Protein AF-A0A239HET9-F1 (afdb_monomer)

Solvent-accessible surface area (backbone atoms only — not comparable to full-atom values): 6702 Å² total; per-residue (Å²): 138,68,73,63,64,62,53,54,56,51,52,55,51,51,53,51,53,52,53,50,53,50,51,54,52,53,51,53,50,55,53,52,53,55,53,49,54,55,50,53,53,57,71,66,32,71,68,56,45,24,44,53,60,9,19,53,56,42,9,45,46,50,30,52,50,48,53,52,51,54,37,49,76,72,64,48,95,45,67,70,60,47,63,61,47,53,75,32,72,69,44,45,51,49,40,49,50,28,32,51,50,12,41,54,47,14,53,53,50,48,56,52,50,52,52,51,52,51,53,58,56,60,64,73,75,111

Mean predicted aligned error: 14.52 Å

Secondary structure (DSSP, 8-state):
--HHHHHHHHHHHHHHHHHHHHHHHHHHHHHHHHHHHHHHHHHT-HHHHIIIIIIIIIIIHHHHHHHHHHHHHHH-S-HHHHHHHHTSHHHHHHHHHHHHHHHHHHHHHHHHHHHHHHHHHHTT--

pLDDT: mean 71.14, std 11.08, range [39.94, 88.31]

Organism: NCBI:txid312168

Sequence (126 aa):
MIKYNHKHKREVIALKNTKQQKADRQNSSVIKDKNKNLRELYNKGKVNYILVHGVLSWGLSTGIIFIFLTSFFQYEFNFRVITENLFSKNNLITLGLFAAAGSVWGSIMWKIIVKEVEKKHSKHKR

Foldseek 3Di:
DPVPVVVVVVVVVVVVVVVVVVVVVVVVVVVVVVLVVLVVLVVVDLVVQLCVCQQVVFLQVVLLVVLCVVCCVPPNPDVVVSVVCCPPPVSVVSSVVSSVVSSVVSNVVSVVSVVVNVVVVVVVPD

Radius of gyration: 26.14 Å; Cα contacts (8 Å, |Δi|>4): 66; chains: 1; bounding box: 51×28×87 Å

Structure (mmCIF, N/CA/C/O backbone):
data_AF-A0A239HET9-F1
#
_entry.id   AF-A0A239HET9-F1
#
loop_
_atom_site.group_PDB
_atom_site.id
_atom_site.type_symbol
_atom_site.label_atom_id
_atom_site.label_alt_id
_atom_site.label_comp_id
_atom_site.label_asym_id
_atom_site.label_entity_id
_atom_site.label_seq_id
_atom_site.pdbx_PDB_ins_code
_atom_site.Cartn_x
_atom_site.Cartn_y
_atom_site.Cartn_z
_atom_site.occupancy
_atom_site.B_iso_or_equiv
_atom_site.auth_seq_id
_atom_site.auth_comp_id
_atom_site.auth_asym_id
_atom_site.auth_atom_id
_atom_site.pdbx_PDB_model_num
ATOM 1 N N . MET A 1 1 ? -3.792 -15.770 68.506 1.00 57.06 1 MET A N 1
ATOM 2 C CA . MET A 1 1 ? -3.048 -15.962 67.237 1.00 57.06 1 MET A CA 1
ATOM 3 C C . MET A 1 1 ? -3.922 -15.933 65.959 1.00 57.06 1 MET A C 1
ATOM 5 O O . MET A 1 1 ? -3.428 -16.278 64.899 1.00 57.06 1 MET A O 1
ATOM 9 N N . ILE A 1 2 ? -5.194 -15.483 65.997 1.00 54.97 2 ILE A N 1
ATOM 10 C CA . ILE A 1 2 ? -6.150 -15.625 64.863 1.00 54.97 2 ILE A CA 1
ATOM 11 C C . ILE A 1 2 ? -6.336 -14.325 64.038 1.00 54.97 2 ILE A C 1
ATOM 13 O O . ILE A 1 2 ? -6.721 -14.365 62.871 1.00 54.97 2 ILE A O 1
ATOM 17 N N . LYS A 1 3 ? -5.993 -13.148 64.588 1.00 55.00 3 LYS A N 1
ATOM 18 C CA . LYS A 1 3 ? -6.194 -11.840 63.921 1.00 55.00 3 LYS A CA 1
ATOM 19 C C . LYS A 1 3 ? -5.288 -11.586 62.702 1.00 55.00 3 LYS A C 1
ATOM 21 O O . LYS A 1 3 ? -5.638 -10.761 61.863 1.00 55.00 3 LYS A O 1
ATOM 26 N N . TYR A 1 4 ? -4.162 -12.292 62.577 1.00 53.59 4 TYR A N 1
ATOM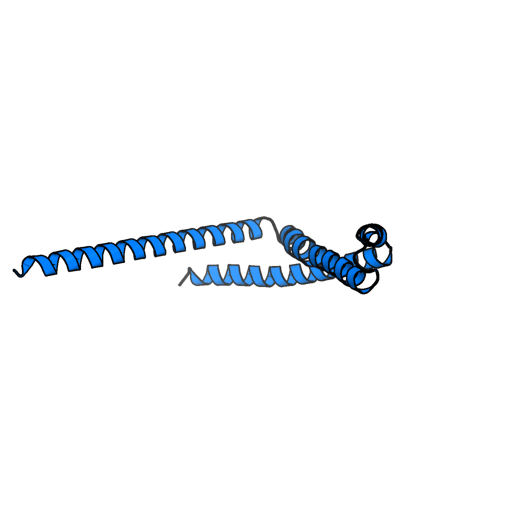 27 C CA . TYR A 1 4 ? -3.174 -12.051 61.514 1.00 53.59 4 TYR A CA 1
ATOM 28 C C . TYR A 1 4 ? -3.648 -12.559 60.139 1.00 53.59 4 TYR A C 1
ATOM 30 O O . TYR A 1 4 ? -3.495 -11.881 59.125 1.00 53.59 4 TYR A O 1
ATOM 38 N N . ASN A 1 5 ? -4.328 -13.709 60.115 1.00 57.00 5 ASN A N 1
ATOM 39 C CA . ASN A 1 5 ? -4.784 -14.358 58.882 1.00 57.00 5 ASN A CA 1
ATOM 40 C C . ASN A 1 5 ? -5.902 -13.557 58.179 1.00 57.00 5 ASN A C 1
ATOM 42 O O . ASN A 1 5 ? -5.952 -13.438 56.955 1.00 57.00 5 ASN A O 1
ATOM 46 N N . HIS A 1 6 ? -6.778 -12.916 58.957 1.00 59.09 6 HIS A N 1
ATOM 47 C CA . HIS A 1 6 ? -7.902 -12.167 58.398 1.00 59.09 6 HIS A CA 1
ATOM 48 C C . HIS A 1 6 ? -7.482 -10.824 57.774 1.00 59.09 6 HIS A C 1
ATOM 50 O O . HIS A 1 6 ? -8.131 -10.366 56.829 1.00 59.09 6 HIS A O 1
ATOM 56 N N . LYS A 1 7 ? -6.407 -10.197 58.275 1.00 63.28 7 LYS A N 1
ATOM 57 C CA . LYS A 1 7 ? -5.883 -8.932 57.736 1.00 63.28 7 LYS A CA 1
ATOM 58 C C . LYS A 1 7 ? -5.171 -9.157 56.402 1.00 63.28 7 LYS A C 1
ATOM 60 O O . LYS A 1 7 ? -5.504 -8.497 55.420 1.00 63.28 7 LYS A O 1
ATOM 65 N N . HIS A 1 8 ? -4.313 -10.174 56.332 1.00 63.06 8 HIS A N 1
ATOM 66 C CA . HIS A 1 8 ? -3.588 -10.507 55.106 1.00 63.06 8 HIS A CA 1
ATOM 67 C C . HIS A 1 8 ? -4.529 -10.875 53.952 1.00 63.06 8 HIS A C 1
ATOM 69 O O . HIS A 1 8 ? -4.352 -10.414 52.826 1.00 63.06 8 HIS A O 1
ATOM 75 N N . LYS A 1 9 ? -5.601 -11.627 54.234 1.00 65.50 9 LYS A N 1
ATOM 76 C CA . LYS A 1 9 ? -6.596 -11.997 53.217 1.00 65.50 9 LYS A CA 1
ATOM 77 C C . LYS A 1 9 ? -7.319 -10.774 52.629 1.00 65.50 9 LYS A C 1
ATOM 79 O O . LYS A 1 9 ? -7.596 -10.756 51.433 1.00 65.50 9 LYS A O 1
ATOM 84 N N . ARG A 1 10 ? -7.585 -9.732 53.430 1.00 65.81 10 ARG A N 1
ATOM 85 C CA . ARG A 1 10 ? -8.210 -8.479 52.956 1.00 65.81 10 ARG A CA 1
ATOM 86 C C . ARG A 1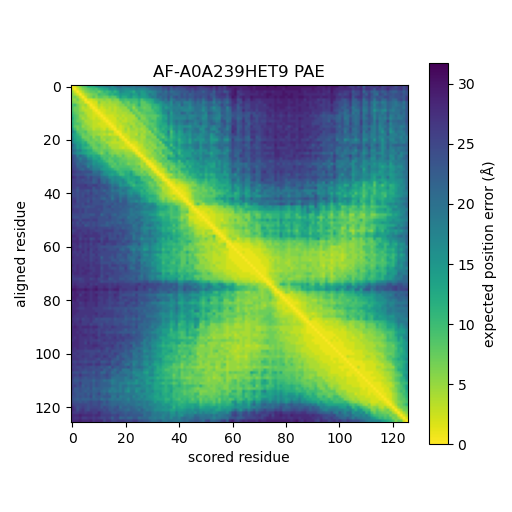 10 ? -7.262 -7.656 52.084 1.00 65.81 10 ARG A C 1
ATOM 88 O O . ARG A 1 10 ? -7.699 -7.119 51.071 1.00 65.81 10 ARG A O 1
ATOM 95 N N . GLU A 1 11 ? -5.979 -7.610 52.432 1.00 6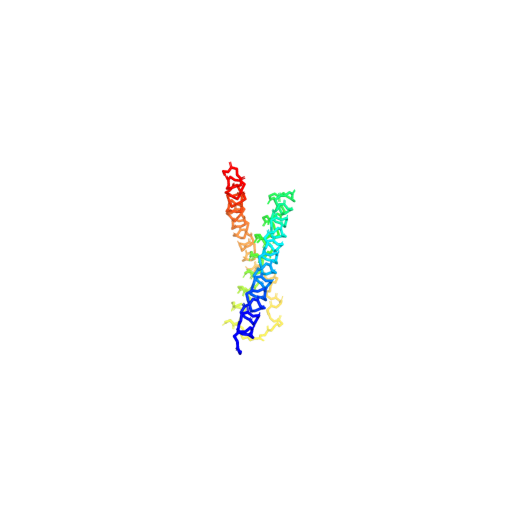7.62 11 GLU A N 1
ATOM 96 C CA . GLU A 1 11 ? -4.960 -6.900 51.647 1.00 67.62 11 GLU A CA 1
ATOM 97 C C . GLU A 1 11 ? -4.749 -7.552 50.273 1.00 67.62 11 GLU A C 1
ATOM 99 O O . GLU A 1 11 ? -4.719 -6.859 49.256 1.00 67.62 11 GLU A O 1
ATOM 104 N N . VAL A 1 12 ? -4.720 -8.887 50.206 1.00 70.69 12 VAL A N 1
ATOM 105 C CA . VAL A 1 12 ? -4.587 -9.612 48.930 1.00 70.69 12 VAL A CA 1
ATOM 106 C C . VAL A 1 12 ? -5.807 -9.391 48.025 1.00 70.69 12 VAL A C 1
ATOM 108 O O . VAL A 1 12 ? -5.649 -9.183 46.821 1.00 70.69 12 VAL A O 1
ATOM 111 N N . ILE A 1 13 ? -7.024 -9.370 48.584 1.00 70.88 13 ILE A N 1
ATOM 112 C CA . ILE A 1 13 ? -8.258 -9.098 47.823 1.00 70.88 13 ILE A CA 1
ATOM 113 C C . ILE A 1 13 ? -8.291 -7.643 47.326 1.00 70.88 13 ILE A C 1
ATOM 115 O O . ILE A 1 13 ? -8.632 -7.398 46.166 1.00 70.88 13 ILE A O 1
ATOM 119 N N . ALA A 1 14 ? -7.879 -6.680 48.158 1.00 69.50 14 ALA A N 1
ATOM 120 C CA . ALA A 1 14 ? -7.800 -5.270 47.776 1.00 69.50 14 ALA A CA 1
ATOM 121 C C . ALA A 1 14 ? -6.793 -5.039 46.636 1.00 69.50 14 ALA A C 1
ATOM 123 O O . ALA A 1 14 ? -7.101 -4.348 45.661 1.00 69.50 14 ALA A O 1
ATOM 124 N N . LEU A 1 15 ? -5.621 -5.681 46.696 1.00 68.31 15 LEU A N 1
ATOM 125 C CA . LEU A 1 15 ? -4.611 -5.609 45.636 1.00 68.31 15 LEU A CA 1
ATOM 126 C C . LEU A 1 15 ? -5.109 -6.228 44.321 1.00 68.31 15 LEU A C 1
ATOM 128 O O . LEU A 1 15 ? -4.855 -5.675 43.247 1.00 68.31 15 LEU A O 1
ATOM 132 N N . LYS A 1 16 ? -5.859 -7.336 44.393 1.00 67.31 16 LYS A N 1
ATOM 133 C CA . LYS A 1 16 ? -6.437 -7.999 43.213 1.00 67.31 16 LYS A CA 1
ATOM 134 C C . LYS A 1 16 ? -7.498 -7.121 42.536 1.00 67.31 16 LYS A C 1
ATOM 136 O O . LYS A 1 16 ? -7.402 -6.887 41.333 1.00 67.31 16 LYS A O 1
ATOM 141 N N . ASN A 1 17 ? -8.416 -6.539 43.312 1.00 68.25 17 ASN A N 1
ATOM 142 C CA . ASN A 1 17 ? -9.436 -5.611 42.803 1.00 68.25 17 ASN A CA 1
ATOM 143 C C . ASN A 1 17 ? -8.825 -4.343 42.191 1.00 68.25 17 ASN A C 1
ATOM 145 O O . ASN A 1 17 ? -9.290 -3.874 41.156 1.00 68.25 17 ASN A O 1
ATOM 149 N N . THR A 1 18 ? -7.745 -3.821 42.778 1.00 70.44 18 THR A N 1
ATOM 150 C CA . THR A 1 18 ? -7.067 -2.620 42.262 1.00 70.44 18 THR A CA 1
ATOM 151 C C . THR A 1 18 ? -6.372 -2.887 40.923 1.00 70.44 18 THR A C 1
ATOM 153 O O . THR A 1 18 ? -6.431 -2.053 40.017 1.00 70.44 18 THR A O 1
ATOM 156 N N . LYS A 1 19 ? -5.736 -4.057 40.757 1.00 67.44 19 LYS A N 1
ATOM 157 C CA . LYS A 1 19 ? -5.137 -4.456 39.471 1.00 67.44 19 LYS A CA 1
ATOM 158 C C . LYS A 1 19 ? -6.203 -4.666 38.395 1.00 67.44 19 LYS A C 1
ATOM 160 O O . LYS A 1 19 ? -6.008 -4.227 37.265 1.00 67.44 19 LYS A O 1
ATOM 165 N N . GLN A 1 20 ? -7.333 -5.268 38.757 1.00 63.47 20 GLN A N 1
ATOM 166 C CA . GLN A 1 20 ? -8.427 -5.541 37.828 1.00 63.47 20 GLN A CA 1
ATOM 167 C C . GLN A 1 20 ? -9.130 -4.250 37.377 1.00 63.47 20 GLN A C 1
ATOM 169 O O . GLN A 1 20 ? -9.272 -4.023 36.181 1.00 63.47 20 GLN A O 1
ATOM 174 N N . GLN A 1 21 ? -9.401 -3.317 38.297 1.00 65.06 21 GLN A N 1
ATOM 175 C CA . GLN A 1 21 ? -9.910 -1.983 37.947 1.00 65.06 21 GLN A CA 1
ATOM 176 C C . GLN A 1 21 ? -8.966 -1.191 37.035 1.00 65.06 21 GLN A C 1
ATOM 178 O O . GLN A 1 21 ? -9.432 -0.459 36.161 1.00 65.06 21 GLN A O 1
ATOM 183 N N . LYS A 1 22 ? -7.645 -1.293 37.234 1.00 62.06 22 LYS A N 1
ATOM 184 C CA . LYS A 1 22 ? -6.669 -0.634 36.352 1.00 62.06 22 LYS A CA 1
ATOM 185 C C . LYS A 1 22 ? -6.665 -1.258 34.956 1.00 62.06 22 LYS A C 1
ATOM 187 O O . LYS A 1 22 ? -6.673 -0.507 33.985 1.00 62.06 22 LYS A O 1
ATOM 192 N N . ALA A 1 23 ? -6.730 -2.586 34.857 1.00 59.88 23 ALA A N 1
ATOM 193 C CA . ALA A 1 23 ? -6.833 -3.284 33.577 1.00 59.88 23 ALA A CA 1
ATOM 194 C C . ALA A 1 23 ? -8.127 -2.916 32.826 1.00 59.88 23 ALA A C 1
ATOM 196 O O . ALA A 1 23 ? -8.067 -2.592 31.642 1.00 59.88 23 ALA A O 1
ATOM 197 N N . ASP A 1 24 ? -9.270 -2.853 33.513 1.00 60.38 24 ASP A N 1
ATOM 198 C CA . ASP A 1 24 ? -10.557 -2.48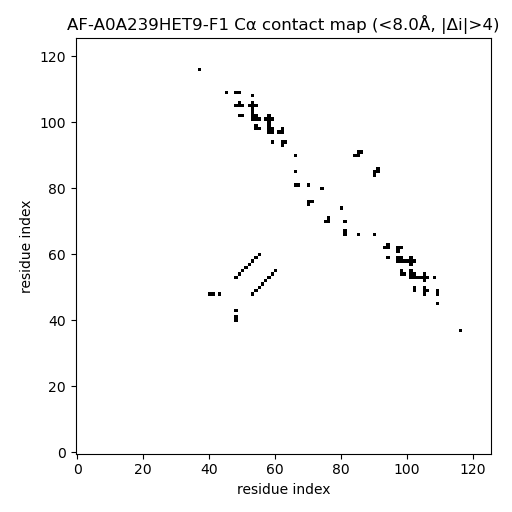7 32.904 1.00 60.38 24 ASP A CA 1
ATOM 199 C C . ASP A 1 24 ? -10.602 -1.017 32.455 1.00 60.38 24 ASP A C 1
ATOM 201 O O . ASP A 1 24 ? -11.113 -0.705 31.375 1.00 60.38 24 ASP A O 1
ATOM 205 N N . ARG A 1 25 ? -10.015 -0.096 33.234 1.00 59.91 25 ARG A N 1
ATOM 206 C CA . ARG A 1 25 ? -9.892 1.321 32.842 1.00 59.91 25 ARG A CA 1
ATOM 207 C C . ARG A 1 25 ? -8.983 1.502 31.631 1.00 59.91 25 ARG A C 1
ATOM 209 O O . ARG A 1 25 ? -9.325 2.270 30.736 1.00 59.91 25 ARG A O 1
ATOM 216 N N . GLN A 1 26 ? -7.864 0.784 31.592 1.00 61.03 26 GLN A N 1
ATOM 217 C CA . GLN A 1 26 ? -6.906 0.852 30.491 1.00 61.03 26 GLN A CA 1
ATOM 218 C C . GLN A 1 26 ? -7.474 0.217 29.211 1.00 61.03 26 GLN A C 1
ATOM 220 O O . GLN A 1 26 ? -7.266 0.731 28.115 1.00 61.03 26 GLN A O 1
ATOM 225 N N . ASN A 1 27 ? -8.271 -0.847 29.333 1.00 58.06 27 ASN A N 1
ATOM 226 C CA . ASN A 1 27 ? -8.963 -1.452 28.196 1.00 58.06 27 ASN A CA 1
ATOM 227 C C . ASN A 1 27 ? -10.094 -0.538 27.675 1.00 58.06 27 ASN A C 1
ATOM 229 O O . ASN A 1 27 ? -10.238 -0.334 26.470 1.00 58.06 27 ASN A O 1
ATOM 233 N N . SER A 1 28 ? -10.841 0.109 28.578 1.00 56.53 28 SER A N 1
ATOM 234 C CA . SER A 1 28 ? -11.888 1.085 28.234 1.00 56.53 28 SER A CA 1
ATOM 235 C C . SER A 1 28 ? -11.346 2.324 27.503 1.00 56.53 28 SER A C 1
ATOM 237 O O . SER A 1 28 ? -11.956 2.774 26.526 1.00 56.53 28 SER A O 1
ATOM 239 N N . SER A 1 29 ? -10.179 2.848 27.902 1.00 57.69 29 SER A N 1
ATOM 240 C CA . SER A 1 29 ? -9.541 3.978 27.208 1.00 57.69 29 SER A CA 1
ATOM 241 C C . SER A 1 29 ? -9.042 3.593 25.812 1.00 57.69 29 SER A C 1
ATOM 243 O O . SER A 1 29 ? -9.347 4.292 24.848 1.00 57.69 29 SER A O 1
ATOM 245 N N . VAL A 1 30 ? -8.394 2.431 25.664 1.00 59.03 30 VAL A N 1
ATOM 246 C CA . VAL A 1 30 ? -7.910 1.935 24.359 1.00 59.03 30 VAL A CA 1
ATOM 247 C C . VAL A 1 30 ? -9.065 1.692 23.376 1.00 59.03 30 VAL A C 1
ATOM 249 O O . VAL A 1 30 ? -8.955 1.999 22.185 1.00 59.03 30 VAL A O 1
ATOM 252 N N . ILE A 1 31 ? -10.207 1.188 23.856 1.00 57.31 31 ILE A N 1
ATOM 253 C CA . ILE A 1 31 ? -11.410 1.008 23.029 1.00 57.31 31 ILE A CA 1
ATOM 254 C C . ILE A 1 31 ? -11.996 2.368 22.608 1.00 57.31 31 ILE A C 1
ATOM 256 O O . ILE A 1 31 ? -12.422 2.520 21.458 1.00 57.31 31 ILE A O 1
ATOM 260 N N . LYS A 1 32 ? -11.993 3.373 23.494 1.00 53.56 32 LYS A N 1
ATOM 261 C CA . LYS A 1 32 ? -12.438 4.742 23.174 1.00 53.56 32 LYS A CA 1
ATOM 262 C C . LYS A 1 32 ? -11.579 5.396 22.086 1.00 53.56 32 LYS A C 1
ATOM 264 O O . LYS A 1 32 ? -12.144 5.973 21.155 1.00 53.56 32 LYS A O 1
ATOM 269 N N . ASP A 1 33 ? -10.258 5.252 22.153 1.00 55.88 33 ASP A N 1
AT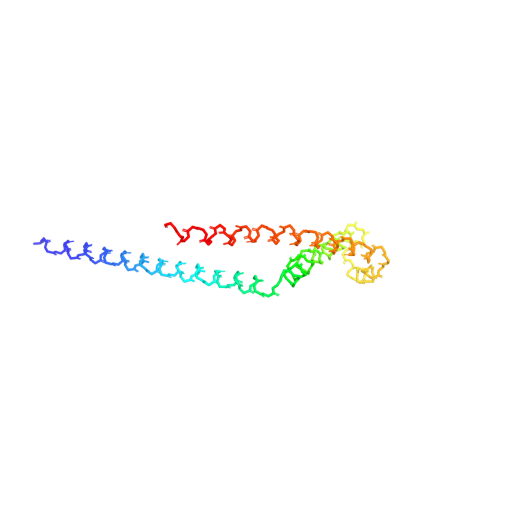OM 270 C CA . ASP A 1 33 ? -9.334 5.866 21.187 1.00 55.88 33 ASP A CA 1
ATOM 271 C C . ASP A 1 33 ? -9.380 5.192 19.807 1.00 55.88 33 ASP A C 1
ATOM 273 O O . ASP A 1 33 ? -9.355 5.869 18.773 1.00 55.88 33 ASP A O 1
ATOM 277 N N . LYS A 1 34 ? -9.567 3.866 19.761 1.00 54.28 34 LYS A N 1
ATOM 278 C CA . LYS A 1 34 ? -9.845 3.150 18.502 1.00 54.28 34 LYS A CA 1
ATOM 279 C C . LYS A 1 34 ? -11.131 3.639 17.830 1.00 54.28 34 LYS A C 1
ATOM 281 O O . LYS A 1 34 ? -11.173 3.785 16.610 1.00 54.28 34 LYS A O 1
ATOM 286 N N . ASN A 1 35 ? -12.175 3.911 18.614 1.00 55.66 35 ASN A N 1
ATOM 287 C CA . ASN A 1 35 ? -13.463 4.360 18.083 1.00 55.66 35 ASN A CA 1
ATOM 288 C C . ASN A 1 35 ? -13.434 5.820 17.587 1.00 55.66 35 ASN A C 1
ATOM 290 O O . ASN A 1 35 ? -14.159 6.141 16.643 1.00 55.66 35 ASN A O 1
ATOM 294 N N . LYS A 1 36 ? -12.597 6.692 18.170 1.00 57.31 36 LYS A N 1
ATOM 295 C CA . LYS A 1 36 ? -12.377 8.058 17.657 1.00 57.31 36 LYS A CA 1
ATOM 296 C C . LYS A 1 36 ? -11.686 8.048 16.294 1.00 57.31 36 LYS A C 1
ATOM 298 O O . LYS A 1 36 ? -12.216 8.639 15.359 1.00 57.31 36 LYS A O 1
ATOM 303 N N . ASN A 1 37 ? -10.596 7.290 16.156 1.00 62.53 37 ASN A N 1
ATOM 304 C CA . ASN A 1 37 ? -9.866 7.173 14.888 1.00 62.53 37 ASN A CA 1
ATOM 305 C C . ASN A 1 37 ? -10.752 6.657 13.741 1.00 62.53 37 ASN A C 1
ATOM 307 O O . ASN A 1 37 ? -10.709 7.186 12.635 1.00 62.53 37 ASN A O 1
ATOM 311 N N . LEU A 1 38 ? -11.612 5.664 14.004 1.00 59.00 38 LEU A N 1
ATOM 312 C CA . LEU A 1 38 ? -12.549 5.138 13.001 1.00 59.00 38 LEU A CA 1
ATOM 313 C C . LEU A 1 38 ? -13.593 6.177 12.559 1.00 59.00 38 LEU A C 1
ATOM 315 O O . LEU A 1 38 ? -13.937 6.239 11.379 1.00 59.00 38 LEU A O 1
ATOM 319 N N . ARG A 1 39 ? -14.083 7.010 13.485 1.00 59.38 39 ARG A N 1
ATOM 320 C CA . ARG A 1 39 ? -15.017 8.105 13.175 1.00 59.38 39 ARG A CA 1
ATOM 321 C C . ARG A 1 39 ? -14.351 9.239 12.402 1.00 59.38 39 ARG A C 1
ATOM 323 O O . ARG A 1 39 ? -14.962 9.775 11.483 1.00 59.38 39 ARG A O 1
ATOM 330 N N . GLU A 1 40 ? -13.112 9.580 12.736 1.00 64.31 40 GLU A N 1
ATOM 331 C CA . GLU A 1 40 ? -12.335 10.582 11.999 1.00 64.31 40 GLU A CA 1
ATOM 332 C C . GLU A 1 40 ? -12.010 10.114 10.574 1.00 64.31 40 GLU A C 1
ATOM 334 O O . GLU A 1 40 ? -12.163 10.883 9.625 1.00 64.31 40 GLU A O 1
ATOM 339 N N . LEU A 1 41 ? -11.650 8.837 10.402 1.00 63.62 41 LEU A N 1
ATOM 340 C CA . LEU A 1 41 ? -11.449 8.216 9.087 1.00 63.62 41 LEU A CA 1
ATOM 341 C C . LEU A 1 41 ? -12.730 8.215 8.244 1.00 63.62 41 LEU A C 1
ATOM 343 O O . LEU A 1 41 ? -12.668 8.466 7.042 1.00 63.62 41 LEU A O 1
ATOM 347 N N . TYR A 1 42 ? -13.886 7.980 8.869 1.00 60.06 42 TYR A N 1
ATOM 348 C CA . TYR A 1 42 ? -15.181 8.058 8.194 1.00 60.06 42 TYR A CA 1
ATOM 349 C C . TYR A 1 42 ? -15.528 9.499 7.770 1.00 60.06 42 TYR A C 1
ATOM 351 O O . TYR A 1 42 ? -15.939 9.723 6.631 1.00 60.06 42 TYR A O 1
ATOM 359 N N . ASN A 1 43 ? -15.293 10.485 8.645 1.00 61.22 43 ASN A N 1
ATOM 360 C CA . ASN A 1 43 ? -15.569 11.902 8.374 1.00 61.22 43 ASN A CA 1
ATOM 361 C C . ASN A 1 43 ? -14.644 12.528 7.319 1.00 61.22 43 ASN A C 1
ATOM 363 O O . ASN A 1 43 ? -15.062 13.457 6.634 1.00 61.22 43 ASN A O 1
ATOM 367 N N . LYS A 1 44 ? -13.416 12.018 7.141 1.00 64.44 44 LYS A N 1
ATOM 368 C CA . LYS A 1 44 ? -12.498 12.466 6.072 1.00 64.44 44 LYS A CA 1
ATOM 369 C C . LYS A 1 44 ? -12.972 12.109 4.656 1.00 64.44 44 LYS A C 1
ATOM 371 O O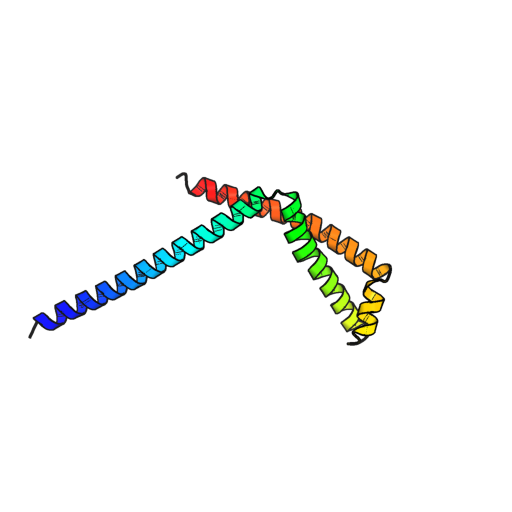 . LYS A 1 44 ? -12.389 12.583 3.684 1.00 64.44 44 LYS A O 1
ATOM 376 N N . GLY A 1 45 ? -14.029 11.307 4.531 1.00 64.94 45 GLY A N 1
ATOM 377 C CA . GLY A 1 45 ? -14.677 11.009 3.262 1.00 64.94 45 GLY A CA 1
ATOM 378 C C . GLY A 1 45 ? -14.163 9.735 2.590 1.00 64.94 45 GLY A C 1
ATOM 379 O O . GLY A 1 45 ? -12.982 9.385 2.622 1.00 64.94 45 GLY A O 1
ATOM 380 N N . LYS A 1 46 ? -15.099 9.050 1.927 1.00 63.69 46 LYS A N 1
ATOM 381 C CA . LYS A 1 46 ? -14.921 7.749 1.266 1.00 63.69 46 LYS A CA 1
ATOM 382 C C . LYS A 1 46 ? -13.752 7.718 0.276 1.00 63.69 46 LYS A C 1
ATOM 384 O O . LYS A 1 46 ? -12.999 6.752 0.249 1.00 63.69 46 LYS A O 1
ATOM 389 N N . VAL A 1 47 ? -13.595 8.768 -0.528 1.00 63.00 47 VAL A N 1
ATOM 390 C CA . VAL A 1 47 ? -12.582 8.825 -1.597 1.00 63.00 47 VAL A CA 1
ATOM 391 C C . VAL A 1 47 ? -11.167 8.903 -1.021 1.00 63.00 47 VAL A C 1
ATOM 393 O O . VAL A 1 47 ? -10.294 8.156 -1.453 1.00 63.00 47 VAL A O 1
ATOM 396 N N . ASN A 1 48 ? -10.954 9.726 0.012 1.00 72.19 48 ASN A N 1
ATOM 397 C CA . ASN A 1 48 ? -9.648 9.856 0.656 1.00 72.19 48 ASN A CA 1
ATOM 398 C C . ASN A 1 48 ? -9.236 8.557 1.365 1.00 72.19 48 ASN A C 1
ATOM 400 O O . ASN A 1 48 ? -8.083 8.143 1.280 1.00 72.19 48 ASN A O 1
ATOM 404 N N . TYR A 1 49 ? -10.186 7.865 2.003 1.00 71.56 49 TYR A N 1
ATOM 405 C CA . TYR A 1 49 ? -9.914 6.563 2.612 1.00 71.56 49 TYR A CA 1
ATOM 406 C C . TYR A 1 49 ? -9.500 5.514 1.571 1.00 71.56 49 TYR A C 1
ATOM 408 O O . TYR A 1 49 ? -8.505 4.815 1.759 1.00 71.56 49 TYR A O 1
ATOM 416 N N . ILE A 1 50 ? -10.238 5.413 0.460 1.00 68.81 50 ILE A N 1
ATOM 417 C CA . ILE A 1 50 ? -9.949 4.443 -0.607 1.00 68.81 50 ILE A CA 1
ATOM 418 C C . ILE A 1 50 ? -8.584 4.727 -1.245 1.00 68.81 50 ILE A C 1
ATOM 420 O O . ILE A 1 50 ? -7.816 3.793 -1.468 1.00 68.81 50 ILE A O 1
ATOM 424 N N . LEU A 1 51 ? -8.245 5.997 -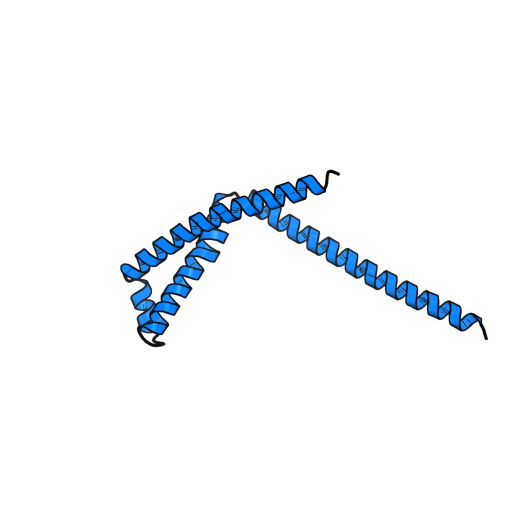1.481 1.00 71.06 51 LEU A N 1
ATOM 425 C CA . LEU A 1 51 ? -6.943 6.381 -2.026 1.00 71.06 51 LEU A CA 1
ATOM 426 C C . LEU A 1 51 ? -5.802 6.072 -1.049 1.00 71.06 51 LEU A C 1
ATOM 428 O O . LEU A 1 51 ? -4.856 5.389 -1.423 1.00 71.06 51 LEU A O 1
ATOM 432 N N . VAL A 1 52 ? -5.891 6.503 0.210 1.00 72.62 52 VAL A N 1
ATOM 433 C CA . VAL A 1 52 ? -4.790 6.351 1.180 1.00 72.62 52 VAL A CA 1
ATOM 434 C C . VAL A 1 52 ? -4.615 4.897 1.633 1.00 72.62 52 VAL A C 1
ATOM 436 O O . VAL A 1 52 ? -3.496 4.378 1.664 1.00 72.62 52 VAL A O 1
ATOM 439 N N . HIS A 1 53 ? -5.707 4.213 1.974 1.00 70.75 53 HIS A N 1
ATOM 440 C CA . HIS A 1 53 ? -5.648 2.867 2.552 1.00 70.75 53 HIS A CA 1
ATOM 441 C C . HIS A 1 53 ? -5.823 1.744 1.527 1.00 70.75 53 HIS A C 1
ATOM 443 O O . HIS A 1 53 ? -5.319 0.646 1.744 1.00 70.75 53 HIS A O 1
ATOM 449 N N . GLY A 1 54 ? -6.511 1.991 0.414 1.00 69.00 54 GLY A N 1
ATOM 450 C CA . GLY A 1 54 ? -6.619 1.025 -0.679 1.00 69.00 54 GLY A CA 1
ATOM 451 C C . GLY A 1 54 ? -5.449 1.146 -1.646 1.00 69.00 54 GLY A C 1
ATOM 452 O O . GLY A 1 54 ? -4.634 0.233 -1.768 1.00 69.00 54 GLY A O 1
ATOM 453 N N . VAL A 1 55 ? -5.344 2.297 -2.312 1.00 71.62 55 VAL A N 1
ATOM 454 C CA . VAL A 1 55 ? -4.380 2.495 -3.404 1.00 71.62 55 VAL A CA 1
ATOM 455 C C . VAL A 1 55 ? -2.959 2.680 -2.883 1.00 71.62 55 VAL A C 1
ATOM 457 O O . VAL A 1 55 ? -2.084 1.929 -3.293 1.00 71.62 55 VAL A O 1
ATOM 460 N N . LEU A 1 56 ? -2.710 3.619 -1.966 1.00 72.56 56 LEU A N 1
ATOM 461 C CA . LEU A 1 56 ? -1.352 3.900 -1.484 1.00 72.56 56 LEU A CA 1
ATOM 462 C C . LEU A 1 56 ? -0.830 2.812 -0.539 1.00 72.56 56 LEU A C 1
ATOM 464 O O . LEU A 1 56 ? 0.318 2.395 -0.663 1.00 72.56 56 LEU A O 1
ATOM 468 N N . SER A 1 57 ? -1.656 2.337 0.395 1.00 73.62 57 SER A N 1
ATOM 469 C CA . SER A 1 57 ? -1.200 1.347 1.380 1.00 73.62 57 SER A CA 1
ATOM 470 C C . SER A 1 57 ? -1.153 -0.077 0.823 1.00 73.62 57 SER A C 1
ATOM 472 O O . SER A 1 57 ? -0.233 -0.814 1.160 1.00 73.62 57 SER A O 1
ATOM 474 N N . TRP A 1 58 ? -2.117 -0.483 -0.014 1.00 78.31 58 TRP A N 1
ATOM 475 C CA . TRP A 1 58 ? -2.176 -1.859 -0.517 1.00 78.31 58 TRP A CA 1
ATOM 476 C C . TRP A 1 58 ? -1.696 -1.965 -1.962 1.00 78.31 58 TRP A C 1
ATOM 478 O O . TRP A 1 58 ? -0.724 -2.670 -2.208 1.00 78.31 58 TRP A O 1
ATOM 488 N N . GLY A 1 59 ? -2.302 -1.233 -2.901 1.00 78.94 59 GLY A N 1
ATOM 489 C CA . GLY A 1 59 ? -1.979 -1.326 -4.333 1.00 78.94 59 GLY A CA 1
ATOM 490 C C . GLY A 1 59 ? -0.539 -0.927 -4.671 1.00 78.94 59 GLY A C 1
ATOM 491 O O . GLY A 1 59 ? 0.177 -1.677 -5.326 1.00 78.94 59 GLY A O 1
ATOM 492 N N . LEU A 1 60 ? -0.082 0.226 -4.183 1.00 80.44 60 LEU A N 1
ATOM 493 C CA . LEU A 1 60 ? 1.261 0.731 -4.462 1.00 80.44 60 LEU A CA 1
ATOM 494 C C . LEU A 1 60 ? 2.330 -0.094 -3.736 1.00 80.44 60 LEU A C 1
ATOM 496 O O . LEU A 1 60 ? 3.336 -0.451 -4.340 1.00 80.44 60 LEU A O 1
ATOM 500 N N . SER A 1 61 ? 2.096 -0.453 -2.469 1.00 84.62 61 SER A N 1
ATOM 501 C CA . SER A 1 61 ? 3.024 -1.299 -1.710 1.00 84.62 61 SER A CA 1
ATOM 502 C C . SER A 1 61 ? 3.171 -2.688 -2.340 1.00 84.62 61 SER A C 1
ATOM 504 O O . SER A 1 61 ? 4.296 -3.123 -2.579 1.00 84.62 61 SER A O 1
ATOM 506 N N . THR A 1 62 ? 2.066 -3.356 -2.698 1.00 84.81 62 THR A N 1
ATOM 507 C CA . THR A 1 62 ? 2.131 -4.662 -3.382 1.00 84.81 62 THR A CA 1
ATOM 508 C C . THR A 1 62 ? 2.716 -4.565 -4.783 1.00 84.81 62 THR A C 1
ATOM 510 O O . THR A 1 62 ? 3.490 -5.441 -5.148 1.00 84.81 62 THR A O 1
ATOM 513 N N . GLY A 1 63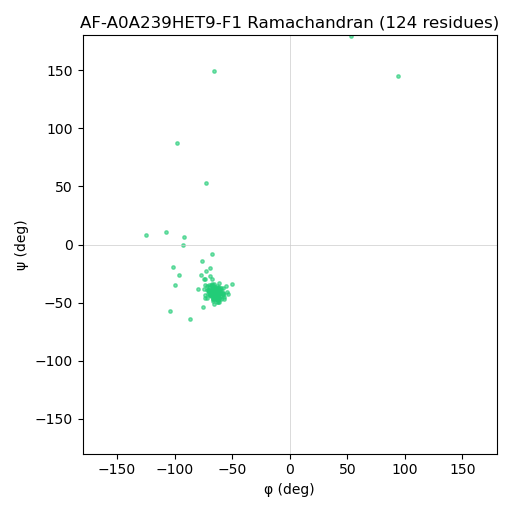 ? 2.431 -3.503 -5.542 1.00 83.25 63 GLY A N 1
ATOM 514 C CA . GLY A 1 63 ? 3.054 -3.273 -6.847 1.00 83.25 63 GLY A CA 1
ATOM 515 C C . GLY A 1 63 ? 4.575 -3.117 -6.752 1.00 83.25 63 GLY A C 1
ATOM 516 O O . GLY A 1 63 ? 5.305 -3.744 -7.515 1.00 83.25 63 GLY A O 1
ATOM 517 N N . ILE A 1 64 ? 5.066 -2.355 -5.769 1.00 83.69 64 ILE A N 1
ATOM 518 C CA . ILE A 1 64 ? 6.507 -2.220 -5.507 1.00 83.69 64 ILE A CA 1
ATOM 519 C C . ILE A 1 64 ? 7.104 -3.572 -5.105 1.00 83.69 64 ILE A C 1
ATOM 521 O O . ILE A 1 64 ? 8.101 -3.992 -5.688 1.00 83.69 64 ILE A O 1
ATOM 525 N N . ILE A 1 65 ? 6.484 -4.279 -4.154 1.00 88.00 65 ILE A N 1
ATOM 526 C CA . ILE A 1 65 ? 6.938 -5.607 -3.712 1.00 88.00 65 ILE A CA 1
ATOM 527 C C . ILE A 1 65 ? 6.977 -6.582 -4.888 1.00 88.00 65 ILE A C 1
ATOM 529 O O . ILE A 1 65 ? 7.941 -7.328 -5.018 1.00 88.00 65 ILE A O 1
ATOM 533 N N . PHE A 1 66 ? 5.965 -6.563 -5.754 1.00 85.94 66 PHE A N 1
ATOM 534 C CA . PHE A 1 66 ? 5.899 -7.422 -6.927 1.00 85.94 66 PHE A CA 1
ATOM 535 C C . PHE A 1 66 ? 7.066 -7.153 -7.873 1.00 85.94 66 PHE A C 1
ATOM 537 O O . PHE A 1 66 ? 7.741 -8.101 -8.255 1.00 85.94 66 PHE A O 1
ATOM 544 N N . ILE A 1 67 ? 7.359 -5.883 -8.179 1.00 82.75 67 ILE A N 1
ATOM 545 C CA . ILE A 1 67 ? 8.486 -5.521 -9.052 1.00 82.75 67 ILE A CA 1
ATOM 546 C C . ILE A 1 67 ? 9.820 -5.951 -8.435 1.00 82.75 67 ILE A C 1
ATOM 548 O O . ILE A 1 67 ? 10.674 -6.506 -9.132 1.00 82.75 67 ILE A O 1
ATOM 552 N N . PHE A 1 68 ? 9.993 -5.743 -7.129 1.00 83.88 68 PHE A N 1
ATOM 553 C CA . PHE A 1 68 ? 11.159 -6.235 -6.396 1.00 83.88 68 PHE A CA 1
ATOM 554 C C . PHE A 1 68 ? 11.277 -7.756 -6.476 1.00 83.88 68 PHE A C 1
ATOM 556 O O . PHE A 1 68 ? 12.357 -8.271 -6.750 1.00 83.88 68 PHE A O 1
ATOM 563 N N . LEU A 1 69 ? 10.168 -8.471 -6.295 1.00 86.44 69 LEU A N 1
ATOM 564 C CA . LEU A 1 69 ? 10.131 -9.926 -6.315 1.00 86.44 69 LEU A CA 1
ATOM 565 C C . LEU A 1 69 ? 10.441 -10.473 -7.713 1.00 86.44 69 LEU A C 1
ATOM 567 O O . LEU A 1 69 ? 11.292 -11.345 -7.854 1.00 86.44 69 LEU A O 1
ATOM 571 N N . THR A 1 70 ? 9.831 -9.928 -8.766 1.00 82.88 70 THR A N 1
ATOM 572 C CA . THR A 1 70 ? 10.155 -10.314 -10.147 1.00 82.88 70 THR A CA 1
ATOM 573 C C . THR A 1 70 ? 11.599 -9.995 -10.503 1.00 82.88 70 THR A C 1
ATOM 575 O O . THR A 1 70 ? 12.248 -10.795 -11.170 1.00 82.88 70 THR A O 1
ATOM 578 N N . SER A 1 71 ? 12.132 -8.867 -10.026 1.00 79.25 71 SER A N 1
ATOM 579 C CA . SER A 1 71 ? 13.525 -8.507 -10.293 1.00 79.25 71 SER A CA 1
ATOM 580 C C . SER A 1 71 ? 14.500 -9.422 -9.557 1.00 79.25 71 SER A C 1
ATOM 582 O O . SER A 1 71 ? 15.516 -9.804 -10.129 1.00 79.25 71 SER A O 1
ATOM 584 N N . PHE A 1 72 ? 14.157 -9.828 -8.331 1.00 83.06 72 PHE A N 1
ATOM 585 C CA . PHE A 1 72 ? 14.910 -10.812 -7.556 1.00 83.06 72 PHE A CA 1
ATOM 586 C C . PHE A 1 72 ? 15.034 -12.146 -8.301 1.00 83.06 72 PHE A C 1
ATOM 588 O O . PHE A 1 72 ? 16.113 -12.726 -8.333 1.00 83.06 72 PHE A O 1
ATOM 595 N N . PHE A 1 73 ? 13.954 -12.606 -8.939 1.00 84.06 73 PHE A N 1
ATOM 596 C CA . PHE A 1 73 ? 13.970 -13.851 -9.711 1.00 84.06 73 PHE A CA 1
ATOM 597 C C . PHE A 1 73 ? 14.644 -13.733 -11.086 1.00 84.06 73 PHE A C 1
ATOM 599 O O . PHE A 1 73 ? 15.108 -14.746 -11.599 1.00 84.06 73 PHE A O 1
ATOM 606 N N . GLN A 1 74 ? 14.679 -12.546 -11.704 1.00 76.69 74 GLN A N 1
ATOM 607 C CA . GLN A 1 74 ? 15.164 -12.384 -13.084 1.00 76.69 74 GLN A CA 1
ATOM 608 C C . GLN A 1 74 ? 16.602 -11.871 -13.217 1.00 76.69 74 GLN A C 1
ATOM 610 O O . GLN A 1 74 ? 17.281 -12.262 -14.162 1.00 76.69 74 GLN A O 1
ATOM 615 N N . TYR A 1 75 ? 17.064 -10.986 -12.331 1.00 69.81 75 TYR A N 1
ATOM 616 C CA . TYR A 1 75 ? 18.305 -10.222 -12.547 1.00 69.81 75 TYR A CA 1
ATOM 617 C C . TYR A 1 75 ? 19.338 -10.366 -11.421 1.00 69.81 75 TYR A C 1
ATOM 619 O O . TYR A 1 75 ? 20.342 -9.651 -11.426 1.00 69.81 75 TYR A O 1
ATOM 627 N N . GLU A 1 76 ? 19.098 -11.270 -10.462 1.00 69.25 76 GLU A N 1
ATOM 628 C CA . GLU A 1 76 ? 19.816 -11.328 -9.180 1.00 69.25 76 GLU A CA 1
ATOM 629 C C . GLU A 1 76 ? 19.783 -9.959 -8.453 1.00 69.25 76 GLU A C 1
ATOM 631 O O . GLU A 1 76 ? 19.131 -9.018 -8.905 1.00 69.25 76 GLU A O 1
ATOM 636 N N . PHE A 1 77 ? 20.373 -9.821 -7.259 1.00 69.69 77 PHE A N 1
ATOM 637 C CA . PHE A 1 77 ? 20.150 -8.671 -6.353 1.00 69.69 77 PHE A CA 1
ATOM 638 C C . PHE A 1 77 ? 20.819 -7.352 -6.813 1.00 69.69 77 PHE A C 1
ATOM 640 O O . PHE A 1 77 ? 21.564 -6.713 -6.069 1.00 69.69 77 PHE A O 1
ATOM 647 N N . ASN A 1 78 ? 20.573 -6.912 -8.047 1.00 77.69 78 ASN A N 1
ATOM 648 C CA . ASN A 1 78 ? 21.169 -5.715 -8.624 1.00 77.69 78 ASN A CA 1
ATOM 649 C C . ASN A 1 78 ? 20.222 -4.511 -8.528 1.00 77.69 78 ASN A C 1
ATOM 651 O O . ASN A 1 78 ? 19.474 -4.199 -9.456 1.00 77.69 78 ASN A O 1
ATOM 655 N N . PHE A 1 79 ? 20.280 -3.801 -7.397 1.00 76.00 79 PHE A N 1
ATOM 656 C CA . PHE A 1 79 ? 19.441 -2.627 -7.113 1.00 76.00 79 PHE A CA 1
ATOM 657 C C . PHE A 1 79 ? 19.425 -1.575 -8.228 1.00 76.00 79 PHE A C 1
ATOM 659 O O . PHE A 1 79 ? 18.387 -0.958 -8.459 1.00 76.00 79 PHE A O 1
ATOM 666 N N . ARG A 1 80 ? 20.541 -1.386 -8.942 1.00 78.81 80 ARG A N 1
ATOM 667 C CA . ARG A 1 80 ? 20.643 -0.389 -10.015 1.00 78.81 80 ARG A CA 1
ATOM 668 C C . ARG A 1 80 ? 19.735 -0.733 -11.198 1.00 78.81 80 ARG A C 1
ATOM 670 O O . ARG A 1 80 ? 19.005 0.124 -11.691 1.00 78.81 80 ARG A O 1
ATOM 677 N N . VAL A 1 81 ? 19.723 -2.008 -11.583 1.00 74.44 81 VAL A N 1
ATOM 678 C CA . VAL A 1 81 ? 18.867 -2.534 -12.656 1.00 74.44 81 VAL A CA 1
ATOM 679 C C . VAL A 1 81 ? 17.394 -2.479 -12.247 1.00 74.44 81 VAL A C 1
ATOM 681 O O . VAL A 1 81 ? 16.544 -2.156 -13.071 1.00 74.44 81 VAL A O 1
ATOM 684 N N . ILE A 1 82 ? 17.082 -2.714 -10.967 1.00 74.19 82 ILE A N 1
ATOM 685 C CA . ILE A 1 82 ? 15.712 -2.608 -10.436 1.00 74.19 82 ILE A CA 1
ATOM 686 C C . ILE A 1 82 ? 15.187 -1.183 -10.602 1.00 74.19 82 ILE A C 1
ATOM 688 O O . ILE A 1 82 ? 14.092 -0.988 -11.128 1.00 74.19 82 ILE A O 1
ATOM 692 N N . THR A 1 83 ? 15.963 -0.179 -10.188 1.00 77.88 83 THR A N 1
ATOM 693 C CA . THR A 1 83 ? 15.519 1.219 -10.249 1.00 77.88 83 THR A CA 1
ATOM 694 C C . THR A 1 83 ? 15.375 1.745 -11.671 1.00 77.88 83 THR A C 1
ATOM 696 O O . THR A 1 83 ? 14.455 2.514 -11.938 1.00 77.88 83 THR A O 1
ATOM 699 N N . GLU A 1 84 ? 16.226 1.301 -12.596 1.00 80.31 84 GLU A N 1
ATOM 700 C CA . GLU A 1 84 ? 16.111 1.655 -14.015 1.00 80.31 84 GLU A CA 1
ATOM 701 C C . GLU A 1 84 ? 14.910 0.948 -14.668 1.00 80.31 84 GLU A C 1
ATOM 703 O O . GLU A 1 84 ? 14.142 1.570 -15.405 1.00 80.31 84 GLU A O 1
ATOM 708 N N . ASN A 1 85 ? 14.663 -0.319 -14.319 1.00 77.06 85 ASN A N 1
ATOM 709 C CA . ASN A 1 85 ? 13.511 -1.065 -14.819 1.00 77.06 85 ASN A CA 1
ATOM 710 C C . ASN A 1 85 ? 12.179 -0.619 -14.206 1.00 77.06 85 ASN A C 1
ATOM 712 O O . ASN A 1 85 ? 11.144 -0.833 -14.840 1.00 77.06 85 ASN A O 1
ATOM 716 N N . LEU A 1 86 ? 12.148 0.009 -13.023 1.00 75.25 86 LEU A N 1
ATOM 717 C CA . LEU A 1 86 ? 10.907 0.519 -12.411 1.00 75.25 86 LEU A CA 1
ATOM 718 C C . LEU A 1 86 ? 10.147 1.476 -13.344 1.00 75.25 86 LEU A C 1
ATOM 720 O O . LEU A 1 86 ? 8.919 1.440 -13.383 1.00 75.25 86 LEU A O 1
ATOM 724 N N . PHE A 1 87 ? 10.869 2.275 -14.132 1.00 78.31 87 PHE A N 1
ATOM 725 C CA . PHE A 1 87 ? 10.293 3.222 -15.094 1.00 78.31 87 PHE A CA 1
ATOM 726 C C . PHE A 1 87 ? 10.105 2.635 -16.500 1.00 78.31 87 PHE A C 1
ATOM 728 O O . PHE A 1 87 ? 9.719 3.349 -17.427 1.00 78.31 87 PHE A O 1
ATOM 735 N N . SER A 1 88 ? 10.349 1.335 -16.686 1.00 84.75 88 SER A N 1
ATOM 736 C CA . SER A 1 88 ? 10.052 0.668 -17.953 1.00 84.75 88 SER A CA 1
ATOM 737 C C . SER A 1 88 ? 8.542 0.648 -18.217 1.00 84.75 88 SER A C 1
ATOM 739 O O . SER A 1 88 ? 7.721 0.577 -17.298 1.00 84.75 88 SER A O 1
ATOM 741 N N . LYS A 1 89 ? 8.155 0.670 -19.499 1.00 86.62 89 LYS A N 1
ATOM 742 C CA . LYS A 1 89 ? 6.740 0.669 -19.914 1.00 86.62 89 LYS A CA 1
ATOM 743 C C . LYS A 1 89 ? 5.957 -0.503 -19.308 1.00 86.62 89 LYS A C 1
ATOM 745 O O . LYS A 1 89 ? 4.836 -0.312 -18.848 1.00 86.62 89 LYS A O 1
ATOM 750 N N . ASN A 1 90 ? 6.558 -1.692 -19.251 1.00 83.81 90 ASN A N 1
ATOM 751 C CA . ASN A 1 90 ? 5.909 -2.894 -18.723 1.00 83.81 90 ASN A CA 1
ATOM 752 C C . ASN A 1 90 ? 5.668 -2.800 -17.209 1.00 83.81 90 ASN A C 1
ATOM 754 O O . ASN A 1 90 ? 4.593 -3.169 -16.727 1.00 83.81 90 ASN A O 1
ATOM 758 N N . ASN A 1 91 ? 6.626 -2.250 -16.459 1.00 83.19 91 ASN A N 1
ATOM 759 C CA . ASN A 1 91 ? 6.485 -2.078 -15.015 1.00 83.19 91 ASN A CA 1
ATOM 760 C C . ASN A 1 91 ? 5.511 -0.950 -14.664 1.00 83.19 91 ASN A C 1
ATOM 762 O O . ASN A 1 91 ? 4.733 -1.105 -13.728 1.00 83.19 91 ASN A O 1
ATOM 766 N N . LEU A 1 92 ? 5.455 0.123 -15.458 1.00 85.69 92 LEU A N 1
ATOM 767 C CA . LEU A 1 92 ? 4.444 1.177 -15.317 1.00 85.69 92 LEU A CA 1
ATOM 768 C C . LEU A 1 92 ? 3.020 0.652 -15.544 1.00 85.69 92 LEU A C 1
ATOM 770 O O . LEU A 1 92 ? 2.120 0.971 -14.768 1.00 85.69 92 LEU A O 1
ATOM 774 N N . ILE A 1 93 ? 2.815 -0.190 -16.565 1.00 87.88 93 ILE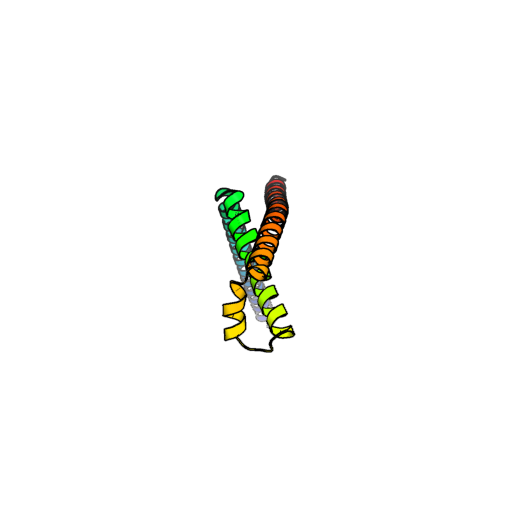 A N 1
ATOM 775 C CA . ILE A 1 93 ? 1.524 -0.855 -16.808 1.00 87.88 93 ILE A CA 1
ATOM 776 C C . ILE A 1 93 ? 1.166 -1.753 -15.622 1.00 87.88 93 ILE A C 1
ATOM 778 O O . ILE A 1 93 ? 0.048 -1.688 -15.116 1.00 87.88 93 ILE A O 1
ATOM 782 N N . THR A 1 94 ? 2.126 -2.541 -15.139 1.00 85.25 94 THR A N 1
ATOM 783 C CA . THR A 1 94 ? 1.946 -3.423 -13.979 1.00 85.25 94 THR A CA 1
ATOM 784 C C . THR A 1 94 ? 1.560 -2.625 -12.733 1.00 85.25 94 THR A C 1
ATOM 786 O O . THR A 1 94 ? 0.577 -2.951 -12.070 1.00 85.25 94 THR A O 1
ATOM 789 N N . LEU A 1 95 ? 2.260 -1.524 -12.452 1.00 84.75 95 LEU A N 1
ATOM 790 C CA . LEU A 1 95 ? 1.956 -0.625 -11.340 1.00 84.75 95 LEU A CA 1
ATOM 791 C C . LEU A 1 95 ? 0.561 0.004 -11.487 1.00 84.75 95 LEU A C 1
ATOM 793 O O . LEU A 1 95 ? -0.175 0.096 -10.507 1.00 84.75 95 LEU A O 1
ATOM 797 N N . GLY A 1 96 ? 0.167 0.373 -12.709 1.00 87.00 96 GLY A N 1
ATOM 798 C CA . GLY A 1 96 ? -1.180 0.850 -13.027 1.00 87.00 96 GLY A CA 1
ATOM 799 C C . GLY A 1 96 ? -2.263 -0.203 -12.770 1.00 87.00 96 GLY A C 1
ATOM 800 O O . GLY A 1 96 ? -3.285 0.107 -12.157 1.00 87.00 96 GLY A O 1
ATOM 801 N N . LEU A 1 97 ? -2.025 -1.460 -13.158 1.00 88.31 97 LEU A N 1
ATOM 802 C CA . LEU A 1 97 ? -2.911 -2.591 -12.860 1.00 88.31 97 LEU A CA 1
ATOM 803 C C . LEU A 1 97 ? -3.034 -2.836 -11.352 1.00 88.31 97 LEU A C 1
ATOM 805 O O . LEU A 1 97 ? -4.148 -2.995 -10.851 1.00 88.31 97 LEU A O 1
ATOM 809 N N . PHE A 1 98 ? -1.925 -2.812 -10.611 1.00 86.19 98 PHE A N 1
ATOM 810 C CA . PHE A 1 98 ? -1.946 -2.951 -9.153 1.00 86.19 98 PHE A CA 1
ATOM 811 C C . PHE A 1 98 ? -2.620 -1.761 -8.459 1.00 86.19 98 PHE A C 1
ATOM 813 O O . PHE A 1 98 ? -3.345 -1.956 -7.484 1.00 86.19 98 PHE A O 1
ATOM 820 N N . ALA A 1 99 ? -2.473 -0.538 -8.974 1.00 83.56 99 ALA A N 1
ATOM 821 C CA . ALA A 1 99 ? -3.197 0.632 -8.476 1.00 83.56 99 ALA A CA 1
ATOM 822 C C . ALA A 1 99 ? -4.711 0.527 -8.741 1.00 83.56 99 ALA A C 1
ATOM 824 O O . ALA A 1 99 ? -5.523 0.840 -7.861 1.00 83.56 99 ALA A O 1
ATOM 825 N N . ALA A 1 100 ? -5.109 0.031 -9.916 1.00 86.75 100 ALA A N 1
ATOM 826 C CA . ALA A 1 100 ? -6.507 -0.246 -10.238 1.00 86.75 100 ALA A CA 1
ATOM 827 C C . ALA A 1 100 ? -7.083 -1.349 -9.331 1.00 86.75 100 ALA A C 1
ATOM 829 O O . ALA A 1 100 ? -8.138 -1.162 -8.720 1.00 86.75 100 ALA A O 1
ATOM 830 N N . ALA A 1 101 ? -6.355 -2.454 -9.149 1.00 86.25 101 ALA A N 1
ATOM 831 C CA . ALA A 1 101 ? -6.726 -3.526 -8.226 1.00 86.25 101 ALA A CA 1
ATOM 832 C C . ALA A 1 101 ? -6.816 -3.025 -6.773 1.00 86.25 101 ALA A C 1
ATOM 834 O O . ALA A 1 101 ? -7.785 -3.321 -6.072 1.00 86.25 101 ALA A O 1
ATOM 835 N N . GLY A 1 102 ? -5.870 -2.187 -6.340 1.00 81.00 102 GLY A N 1
ATOM 836 C CA . GLY A 1 102 ? -5.886 -1.520 -5.038 1.00 81.00 102 GLY A CA 1
ATOM 837 C C . GLY A 1 102 ? -7.088 -0.589 -4.854 1.00 81.00 102 GLY A C 1
ATOM 838 O O . GLY A 1 102 ? -7.639 -0.506 -3.756 1.00 81.00 102 GLY A O 1
ATOM 839 N N . SER A 1 103 ? -7.562 0.051 -5.926 1.00 79.56 103 SER A N 1
ATOM 840 C CA . SER A 1 103 ? -8.771 0.890 -5.906 1.00 79.56 103 SER A CA 1
ATOM 841 C C . SER A 1 103 ? -10.042 0.056 -5.708 1.00 79.56 103 SER A C 1
ATOM 843 O O . SER A 1 103 ? -10.914 0.413 -4.903 1.00 79.56 103 SER A O 1
ATOM 845 N N . VAL A 1 104 ? -10.137 -1.085 -6.400 1.00 86.31 104 VAL A N 1
ATOM 846 C CA . VAL A 1 104 ? -11.237 -2.049 -6.224 1.00 86.31 104 VAL A CA 1
ATOM 847 C C . VAL A 1 104 ? -11.213 -2.617 -4.805 1.00 86.31 104 VAL A C 1
ATOM 849 O O . VAL A 1 104 ? -12.235 -2.605 -4.115 1.00 86.31 104 VAL A O 1
ATOM 852 N N . TRP A 1 105 ? -10.039 -3.032 -4.328 1.00 79.88 105 TRP A N 1
ATOM 853 C CA . TRP A 1 105 ? -9.862 -3.556 -2.976 1.00 79.88 105 TRP A CA 1
ATOM 854 C C . TRP A 1 105 ? -10.222 -2.527 -1.899 1.00 79.88 105 TRP A C 1
ATOM 856 O O . TRP A 1 105 ? -10.999 -2.824 -0.990 1.00 79.88 105 TRP A O 1
ATOM 866 N N . GLY A 1 106 ? -9.754 -1.284 -2.038 1.00 79.19 106 GLY A N 1
ATOM 867 C CA . GLY A 1 106 ? -10.112 -0.186 -1.140 1.00 79.19 106 GLY A CA 1
ATOM 868 C C . GLY A 1 106 ? -11.622 0.055 -1.084 1.00 79.19 106 GLY A C 1
ATOM 869 O O . GLY A 1 106 ? -12.175 0.284 -0.006 1.00 79.19 106 GLY A O 1
ATOM 870 N N . SER A 1 107 ? -12.315 -0.077 -2.219 1.00 80.12 107 SER A N 1
ATOM 871 C CA . SER A 1 107 ? -13.778 0.040 -2.289 1.00 80.12 107 SER A CA 1
ATOM 872 C C . SER A 1 107 ? -14.502 -1.090 -1.548 1.00 80.12 107 SER A C 1
ATOM 874 O O . SER A 1 107 ? -15.514 -0.839 -0.885 1.00 80.12 107 SER A O 1
ATOM 876 N N . ILE A 1 108 ? -13.991 -2.324 -1.622 1.00 83.00 108 ILE A N 1
ATOM 877 C CA . ILE A 1 108 ? -14.512 -3.468 -0.854 1.00 83.00 108 ILE A CA 1
ATOM 878 C C . ILE A 1 108 ? -14.280 -3.236 0.642 1.00 83.00 108 ILE A C 1
ATOM 880 O O . ILE A 1 108 ? -15.212 -3.366 1.440 1.00 83.00 108 ILE A O 1
ATOM 884 N N . MET A 1 109 ? -13.072 -2.822 1.020 1.00 77.69 109 MET A N 1
ATOM 885 C CA . MET A 1 109 ? -12.711 -2.614 2.420 1.00 77.69 109 MET A CA 1
ATOM 886 C C . MET A 1 109 ? -13.518 -1.483 3.061 1.00 77.69 109 MET A C 1
ATOM 888 O O . MET A 1 109 ? -13.968 -1.611 4.200 1.00 77.69 109 MET A O 1
ATOM 892 N N . TRP A 1 110 ? -13.810 -0.420 2.305 1.00 75.00 110 TRP A N 1
ATOM 893 C CA . TRP A 1 110 ? -14.721 0.633 2.748 1.00 75.00 110 TRP A CA 1
ATOM 894 C C . TRP A 1 110 ? -16.103 0.078 3.114 1.00 75.00 110 TRP A C 1
ATOM 896 O O . TRP A 1 110 ? -16.631 0.403 4.175 1.00 75.00 110 TRP A O 1
ATOM 906 N N . LYS A 1 111 ? -16.681 -0.811 2.292 1.00 79.94 111 LYS A N 1
ATOM 907 C CA . LYS A 1 111 ? -17.976 -1.444 2.611 1.00 79.94 111 LYS A CA 1
ATOM 908 C C . LYS A 1 111 ? -17.915 -2.264 3.904 1.00 79.94 111 LYS A C 1
ATOM 910 O O . LYS A 1 111 ? -18.889 -2.270 4.654 1.00 79.94 111 LYS A O 1
ATOM 915 N N . ILE A 1 112 ? -16.797 -2.942 4.171 1.00 80.50 112 ILE A N 1
ATOM 916 C CA . ILE A 1 112 ? -16.597 -3.719 5.404 1.00 80.50 112 ILE A CA 1
ATOM 917 C C . ILE A 1 112 ? -16.532 -2.785 6.618 1.00 80.50 112 ILE A C 1
ATOM 919 O O . ILE A 1 112 ? -17.219 -3.024 7.609 1.00 80.50 112 ILE A O 1
ATOM 923 N N . ILE A 1 113 ? -15.776 -1.689 6.528 1.00 75.06 113 ILE A N 1
ATOM 924 C CA . ILE A 1 113 ? -15.633 -0.720 7.624 1.00 75.06 113 ILE A CA 1
ATOM 925 C C . ILE A 1 113 ? -16.955 -0.024 7.927 1.00 75.06 113 ILE A C 1
ATOM 927 O O . ILE A 1 113 ? -17.322 0.079 9.094 1.00 75.06 113 ILE A O 1
ATOM 931 N N . VAL A 1 114 ? -17.699 0.404 6.902 1.00 78.19 114 VAL A N 1
ATOM 932 C CA . VAL A 1 114 ? -19.029 1.008 7.087 1.00 78.19 114 VAL A CA 1
ATOM 933 C C . VAL A 1 114 ? -19.958 0.046 7.827 1.00 78.19 114 VAL A C 1
ATOM 935 O O . VAL A 1 114 ? -20.559 0.431 8.829 1.00 78.19 114 VAL A O 1
ATOM 938 N N . LYS A 1 115 ? -19.999 -1.228 7.411 1.00 78.56 115 LYS A N 1
ATOM 939 C CA . LYS A 1 115 ? -20.785 -2.265 8.098 1.00 78.56 115 LYS A CA 1
ATOM 940 C C . LYS A 1 115 ? -20.360 -2.467 9.553 1.00 78.56 115 LYS A C 1
ATOM 942 O O . LYS A 1 115 ? -21.211 -2.678 10.416 1.00 78.56 115 LYS A O 1
ATOM 947 N N . GLU A 1 116 ? -19.063 -2.416 9.839 1.00 75.81 116 GLU A N 1
ATOM 948 C CA . GLU A 1 116 ? -18.532 -2.588 11.193 1.00 75.81 116 GLU A CA 1
ATOM 949 C C . GLU A 1 116 ? -18.873 -1.391 12.098 1.00 75.81 116 GLU A C 1
ATOM 951 O O . GLU A 1 116 ? -19.233 -1.563 13.268 1.00 75.81 116 GLU A O 1
ATOM 956 N N . VAL A 1 117 ? -18.822 -0.174 11.548 1.00 71.81 117 VAL A N 1
ATOM 957 C CA . VAL A 1 117 ? -19.226 1.059 12.238 1.00 71.81 117 VAL A CA 1
ATOM 958 C C . VAL A 1 117 ? -20.729 1.043 12.539 1.00 71.81 117 VAL A C 1
ATOM 960 O O . VAL A 1 117 ? -21.114 1.313 13.680 1.00 71.81 117 VAL A O 1
ATOM 963 N N . GLU A 1 118 ? -21.575 0.657 11.580 1.00 71.12 118 GLU A N 1
ATOM 964 C CA . GLU A 1 118 ? -23.028 0.519 11.781 1.00 71.12 118 GLU A CA 1
ATOM 965 C C . GLU A 1 118 ? -23.374 -0.557 12.822 1.00 71.12 118 GLU A C 1
ATOM 967 O O . GLU A 1 118 ? -24.170 -0.317 13.739 1.00 71.12 118 GLU A O 1
ATOM 972 N N . LYS A 1 119 ? -22.725 -1.728 12.761 1.00 71.62 119 LYS A N 1
ATOM 973 C CA . LYS A 1 119 ? -22.894 -2.785 13.773 1.00 71.62 119 LYS A CA 1
ATOM 974 C C . LYS A 1 119 ? -22.534 -2.298 15.174 1.00 71.62 119 LYS A C 1
ATOM 976 O O . LYS A 1 119 ? -23.276 -2.559 16.120 1.00 71.62 119 LYS A O 1
ATOM 981 N N . LYS A 1 120 ? -21.430 -1.565 15.330 1.00 64.25 120 LYS A N 1
ATOM 982 C CA . LYS A 1 120 ? -21.037 -1.003 16.633 1.00 64.25 120 LYS A CA 1
ATOM 983 C C . LYS A 1 120 ? -22.021 0.051 17.139 1.00 64.25 120 LYS A C 1
ATOM 985 O O . LYS A 1 120 ? -22.253 0.110 18.343 1.00 64.25 120 LYS A O 1
ATOM 990 N N . HIS A 1 121 ? -22.627 0.838 16.249 1.00 58.31 121 HIS A N 1
ATOM 991 C CA . HIS A 1 121 ? -23.635 1.837 16.624 1.00 58.31 121 HIS A CA 1
ATOM 992 C C . HIS A 1 121 ? -24.948 1.187 17.089 1.00 58.31 121 HIS A C 1
ATOM 994 O O . HIS A 1 121 ? -25.502 1.576 18.114 1.00 58.31 121 HIS A O 1
ATOM 1000 N N . SER A 1 122 ? -25.390 0.118 16.419 1.00 57.31 122 SER A N 1
ATOM 1001 C CA . SER A 1 122 ? -26.600 -0.630 16.807 1.00 57.31 122 SER A CA 1
ATOM 1002 C C . SER A 1 122 ? -26.472 -1.390 18.138 1.00 57.31 122 SER A C 1
ATOM 1004 O O . SER A 1 122 ? -27.455 -1.526 18.864 1.00 57.31 122 SER A O 1
ATOM 1006 N N . LYS A 1 123 ? -25.263 -1.832 18.514 1.00 51.66 123 LYS A N 1
ATOM 1007 C CA . LYS A 1 123 ? -25.022 -2.568 19.769 1.00 51.66 123 LYS A CA 1
ATOM 1008 C C . LYS A 1 123 ? -25.024 -1.685 21.025 1.00 51.66 123 LYS A C 1
ATOM 1010 O O . LYS A 1 123 ? -25.100 -2.219 22.122 1.00 51.66 123 LYS A O 1
ATOM 1015 N N . HIS A 1 124 ? -24.939 -0.359 20.880 1.00 46.81 124 HIS A N 1
ATOM 1016 C CA . HIS A 1 124 ? -24.996 0.587 22.004 1.00 46.81 124 HIS A CA 1
ATOM 1017 C C . HIS A 1 124 ? -26.419 1.100 22.296 1.00 46.81 124 HIS A C 1
ATOM 1019 O O . HIS A 1 124 ? -26.604 1.896 23.209 1.00 46.81 124 HIS A O 1
ATOM 1025 N N . LYS A 1 125 ? -27.422 0.661 21.519 1.00 42.81 125 LYS A N 1
ATOM 1026 C CA . LYS A 1 125 ? -28.828 1.082 21.646 1.00 42.81 125 LYS A CA 1
ATOM 1027 C C . LYS A 1 125 ? -29.750 -0.006 22.233 1.00 42.81 125 LYS A C 1
ATOM 1029 O O . LYS A 1 125 ? -30.965 0.148 22.159 1.00 42.81 125 LYS A O 1
ATOM 1034 N N . ARG A 1 126 ? -29.196 -1.101 22.765 1.00 39.94 126 ARG A N 1
ATOM 1035 C CA . ARG A 1 126 ? -29.927 -2.138 23.512 1.00 39.94 126 ARG A CA 1
ATOM 1036 C C . ARG A 1 126 ? -29.416 -2.215 24.936 1.00 39.94 126 ARG A C 1
ATOM 1038 O O . ARG A 1 126 ? -28.178 -2.143 25.091 1.00 39.94 126 ARG A O 1
#